Protein AF-A0A7W1ILB0-F1 (afdb_monomer_lite)

Structure (mmCIF, N/CA/C/O backbone):
data_AF-A0A7W1ILB0-F1
#
_entry.id   AF-A0A7W1ILB0-F1
#
loop_
_atom_site.group_PDB
_atom_site.id
_atom_site.type_symbol
_atom_site.label_atom_id
_atom_site.label_alt_id
_atom_site.label_comp_id
_atom_site.label_asym_id
_atom_site.label_entity_id
_atom_site.label_seq_id
_atom_site.pdbx_PDB_ins_code
_atom_site.Cartn_x
_atom_site.Cartn_y
_atom_site.Cartn_z
_atom_site.occupancy
_atom_site.B_iso_or_equiv
_atom_site.auth_seq_id
_atom_site.auth_comp_id
_atom_site.auth_asym_id
_atom_site.auth_atom_id
_atom_site.pdbx_PDB_model_num
ATOM 1 N N . MET A 1 1 ? 16.764 10.048 8.317 1.00 43.00 1 MET A N 1
ATOM 2 C CA . MET A 1 1 ? 17.119 9.566 6.967 1.00 43.00 1 MET A CA 1
ATOM 3 C C . MET A 1 1 ? 16.361 8.263 6.779 1.00 43.00 1 MET A C 1
ATOM 5 O O . MET A 1 1 ? 16.720 7.281 7.415 1.00 43.00 1 MET A O 1
ATOM 9 N N . PHE A 1 2 ? 15.228 8.285 6.077 1.00 52.22 2 PHE A N 1
ATOM 10 C CA . PHE A 1 2 ? 14.508 7.049 5.760 1.00 52.22 2 PHE A CA 1
ATOM 11 C C . PHE A 1 2 ? 15.311 6.312 4.680 1.00 52.22 2 PHE A C 1
ATOM 13 O O . PHE A 1 2 ? 15.895 6.968 3.817 1.00 52.22 2 PHE A O 1
ATOM 20 N N . GLY A 1 3 ? 15.433 4.985 4.785 1.00 60.56 3 GLY A N 1
ATOM 21 C CA . GLY A 1 3 ? 16.105 4.168 3.768 1.00 60.56 3 GLY A CA 1
ATOM 22 C C . GLY A 1 3 ? 15.442 4.309 2.389 1.00 60.56 3 GLY A C 1
ATOM 23 O O . GLY A 1 3 ? 14.399 4.959 2.284 1.00 60.56 3 GLY A O 1
ATOM 24 N N . PRO A 1 4 ? 16.021 3.724 1.323 1.00 81.00 4 PRO A N 1
ATOM 25 C CA . PRO A 1 4 ? 15.386 3.750 0.009 1.00 81.00 4 PRO A CA 1
ATOM 26 C C . PRO A 1 4 ? 13.979 3.145 0.116 1.00 81.00 4 PRO A C 1
ATOM 28 O O . PRO A 1 4 ? 13.806 2.072 0.695 1.00 81.00 4 PRO A O 1
ATOM 31 N N . TYR A 1 5 ? 12.975 3.859 -0.395 1.00 90.19 5 TYR A N 1
ATOM 32 C CA . TYR A 1 5 ? 11.627 3.317 -0.517 1.00 90.19 5 TYR A CA 1
ATOM 33 C C . TYR A 1 5 ? 11.605 2.244 -1.616 1.00 90.19 5 TYR A C 1
ATOM 35 O O . TYR A 1 5 ? 12.483 2.198 -2.480 1.00 90.19 5 TYR A O 1
ATOM 43 N N . ILE A 1 6 ? 10.624 1.349 -1.560 1.00 96.06 6 ILE A N 1
ATOM 44 C CA . ILE A 1 6 ? 10.412 0.306 -2.564 1.00 96.06 6 ILE A CA 1
ATOM 45 C C . ILE A 1 6 ? 9.712 0.965 -3.763 1.00 96.06 6 ILE A C 1
ATOM 47 O O . ILE A 1 6 ? 8.625 1.491 -3.564 1.00 96.06 6 ILE A O 1
ATOM 51 N N . PRO A 1 7 ? 10.281 0.955 -4.982 1.00 96.12 7 PRO A N 1
ATOM 52 C CA . PRO A 1 7 ? 9.620 1.532 -6.156 1.00 96.12 7 PRO A CA 1
ATOM 53 C C . PRO A 1 7 ? 8.295 0.832 -6.482 1.00 96.12 7 PRO A C 1
ATOM 55 O O . PRO A 1 7 ? 8.138 -0.364 -6.196 1.00 96.12 7 PRO A O 1
ATOM 58 N N . VAL A 1 8 ? 7.374 1.526 -7.160 1.00 96.25 8 VAL A N 1
ATOM 59 C CA . VAL A 1 8 ? 6.052 0.976 -7.520 1.00 96.25 8 VAL A CA 1
ATOM 60 C C . VAL A 1 8 ? 6.190 -0.292 -8.364 1.00 96.25 8 VAL A C 1
ATOM 62 O O . VAL A 1 8 ? 5.486 -1.276 -8.153 1.00 96.25 8 VAL A O 1
ATOM 65 N N . SER A 1 9 ? 7.197 -0.319 -9.242 1.00 96.75 9 SER A N 1
ATOM 66 C CA . SER A 1 9 ? 7.519 -1.444 -10.128 1.00 96.75 9 SER A CA 1
ATOM 67 C C . SER A 1 9 ? 7.962 -2.716 -9.397 1.00 96.75 9 SER A C 1
ATOM 69 O O . SER A 1 9 ? 7.975 -3.795 -9.988 1.00 96.75 9 SER A O 1
ATOM 71 N N . VAL A 1 10 ? 8.323 -2.609 -8.115 1.00 97.44 10 VAL A N 1
ATOM 72 C CA . VAL A 1 10 ? 8.737 -3.730 -7.255 1.00 97.44 10 VAL A CA 1
ATOM 73 C C . VAL A 1 10 ? 7.620 -4.122 -6.275 1.00 97.44 10 VAL A C 1
ATOM 75 O O . VAL A 1 10 ? 7.684 -5.182 -5.639 1.00 97.44 10 VAL A O 1
ATOM 78 N N . CYS A 1 11 ? 6.574 -3.302 -6.152 1.00 97.75 11 CYS A N 1
ATOM 79 C CA . CYS A 1 11 ? 5.418 -3.613 -5.325 1.00 97.75 11 CYS A CA 1
ATOM 80 C C . CYS A 1 11 ? 4.628 -4.792 -5.917 1.00 97.75 11 CYS A C 1
ATOM 82 O O . CYS A 1 11 ? 4.383 -4.874 -7.118 1.00 97.75 11 CYS A O 1
ATOM 84 N N . GLN A 1 12 ? 4.252 -5.746 -5.066 1.00 97.81 12 GLN A N 1
ATOM 85 C CA . GLN A 1 12 ? 3.581 -6.978 -5.470 1.00 97.81 12 GLN A CA 1
ATOM 86 C C . GLN A 1 12 ? 2.142 -6.957 -4.981 1.00 97.81 12 GLN A C 1
ATOM 88 O O . GLN A 1 12 ? 1.893 -6.791 -3.786 1.00 97.81 12 GLN A O 1
ATOM 93 N N . HIS A 1 13 ? 1.202 -7.126 -5.911 1.00 97.94 13 HIS A N 1
ATOM 94 C CA . HIS A 1 13 ? -0.218 -7.177 -5.587 1.00 97.94 13 HIS A CA 1
ATOM 95 C C . HIS A 1 13 ? -0.494 -8.232 -4.507 1.00 97.94 13 HIS A C 1
ATOM 97 O O . HIS A 1 13 ? 0.047 -9.343 -4.541 1.00 97.94 13 HIS A O 1
ATOM 103 N N . GLY A 1 14 ? -1.314 -7.856 -3.530 1.00 97.88 14 GLY A N 1
ATOM 104 C CA . GLY A 1 14 ? -1.703 -8.716 -2.424 1.00 97.88 14 GLY A CA 1
ATOM 105 C C . GLY A 1 14 ? -0.627 -8.921 -1.359 1.00 97.88 14 GLY A C 1
ATOM 106 O O . GLY A 1 14 ? -0.845 -9.720 -0.458 1.00 97.88 14 GLY A O 1
ATOM 107 N N . TYR A 1 15 ? 0.520 -8.237 -1.402 1.00 98.25 15 TYR A N 1
ATOM 108 C CA . TYR A 1 15 ? 1.471 -8.234 -0.282 1.00 98.25 15 TYR A CA 1
ATOM 109 C C . TYR A 1 15 ? 1.216 -7.073 0.676 1.00 98.25 15 TYR A C 1
ATOM 111 O O . TYR A 1 15 ? 0.877 -5.969 0.256 1.00 98.25 15 TYR A O 1
ATOM 119 N N . LEU A 1 16 ? 1.424 -7.328 1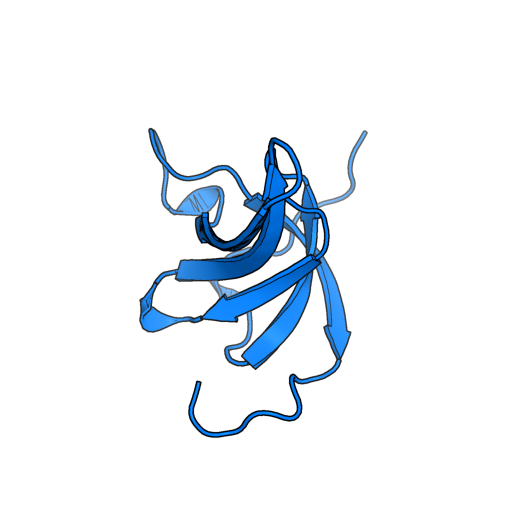.967 1.00 98.31 16 LEU A N 1
ATOM 120 C CA . LEU A 1 16 ? 1.412 -6.334 3.031 1.00 98.31 16 LEU A CA 1
ATOM 121 C C . LEU A 1 16 ? 2.756 -5.603 3.085 1.00 98.31 16 LEU A C 1
ATOM 123 O O . LEU A 1 16 ? 3.822 -6.226 3.089 1.00 98.31 16 LEU A O 1
ATOM 127 N N . TYR A 1 17 ? 2.700 -4.282 3.199 1.00 98.06 17 TYR A N 1
ATOM 128 C CA . TYR A 1 17 ? 3.866 -3.418 3.319 1.00 98.06 17 TYR A CA 1
ATOM 129 C C . TYR A 1 17 ? 3.792 -2.572 4.587 1.00 98.06 17 TYR A C 1
ATOM 131 O O . TYR A 1 17 ? 2.710 -2.149 4.995 1.00 98.06 17 TYR A O 1
ATOM 139 N N . ARG A 1 18 ? 4.956 -2.276 5.178 1.00 97.38 18 ARG A N 1
ATOM 140 C CA . ARG A 1 18 ? 5.119 -1.094 6.032 1.00 97.38 18 ARG A CA 1
ATOM 141 C C . ARG A 1 18 ? 5.336 0.118 5.142 1.00 97.38 18 ARG A C 1
ATOM 143 O O . ARG A 1 18 ? 6.210 0.090 4.267 1.00 97.38 18 ARG A O 1
ATOM 150 N N . ILE A 1 19 ? 4.574 1.168 5.407 1.00 96.56 19 ILE A N 1
ATOM 151 C CA . ILE A 1 19 ? 4.597 2.411 4.642 1.00 96.56 19 ILE A CA 1
ATOM 152 C C . ILE A 1 19 ? 4.775 3.613 5.569 1.00 96.56 19 ILE A C 1
ATOM 154 O O . ILE A 1 19 ? 4.387 3.585 6.738 1.00 96.56 19 ILE A O 1
ATOM 158 N N . ILE A 1 20 ? 5.362 4.678 5.036 1.00 95.38 20 ILE A N 1
ATOM 159 C CA . ILE A 1 20 ? 5.278 6.020 5.610 1.00 95.38 20 ILE A CA 1
ATOM 160 C C . ILE A 1 20 ? 4.158 6.728 4.850 1.00 95.38 20 ILE A C 1
ATOM 162 O O . ILE A 1 20 ? 4.291 6.949 3.650 1.00 95.38 20 ILE A O 1
ATOM 166 N N . ALA A 1 21 ? 3.059 7.030 5.537 1.00 92.50 21 ALA A N 1
ATOM 167 C CA . ALA A 1 21 ? 1.890 7.720 4.996 1.00 92.50 21 ALA A CA 1
ATOM 168 C C . ALA A 1 21 ? 1.152 8.461 6.126 1.00 92.50 21 ALA A C 1
ATOM 170 O O . ALA A 1 21 ? 1.519 8.340 7.299 1.00 92.50 21 ALA A O 1
ATOM 171 N N . HIS A 1 22 ? 0.126 9.246 5.790 1.00 85.56 22 HIS A N 1
ATOM 172 C CA . HIS A 1 22 ? -0.583 10.073 6.772 1.00 85.56 22 HIS A CA 1
ATOM 173 C C . HIS A 1 22 ? -1.625 9.294 7.578 1.00 85.56 22 HIS A C 1
ATOM 175 O O . HIS A 1 22 ? -1.815 9.583 8.760 1.00 85.56 22 HIS A O 1
ATOM 181 N N . ASN A 1 23 ? -2.327 8.350 6.949 1.00 89.81 23 ASN A N 1
ATOM 182 C CA . ASN A 1 23 ? -3.505 7.731 7.553 1.00 89.81 23 ASN A CA 1
ATOM 183 C C . ASN A 1 23 ? -3.230 6.382 8.229 1.00 89.81 23 ASN A C 1
ATOM 185 O O . ASN A 1 23 ? -3.916 6.052 9.194 1.00 89.81 23 ASN A O 1
ATOM 189 N N . PHE A 1 24 ? -2.257 5.605 7.747 1.00 94.62 24 PHE A N 1
ATOM 190 C CA . PHE A 1 24 ? -1.905 4.302 8.317 1.00 94.62 24 PHE A CA 1
ATOM 191 C C . PHE A 1 24 ? -0.466 3.897 7.984 1.00 94.62 24 PHE A C 1
ATOM 193 O O . PHE A 1 24 ? 0.163 4.437 7.078 1.00 94.62 24 PHE A O 1
ATOM 200 N N . GLN A 1 25 ? 0.065 2.937 8.746 1.00 95.44 25 GLN A N 1
ATOM 201 C CA . GLN A 1 25 ? 1.463 2.484 8.651 1.00 95.44 25 GLN A CA 1
ATOM 202 C C . GLN A 1 25 ? 1.623 1.126 7.958 1.00 95.44 25 GLN A C 1
ATOM 204 O O . GLN A 1 25 ? 2.743 0.708 7.662 1.00 95.44 25 GLN A O 1
ATOM 209 N N . PHE A 1 26 ? 0.511 0.432 7.714 1.00 96.88 26 PHE A N 1
ATOM 210 C CA . PHE A 1 26 ? 0.474 -0.889 7.106 1.00 96.88 26 PHE A CA 1
ATOM 211 C C . PHE A 1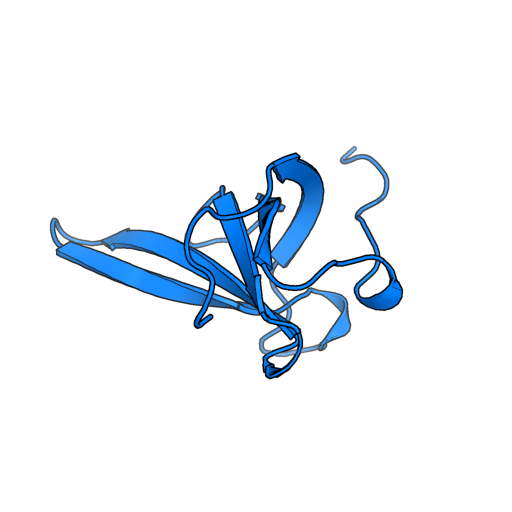 26 ? -0.624 -0.932 6.054 1.00 96.88 26 PHE A C 1
ATOM 213 O O . PHE A 1 26 ? -1.754 -0.541 6.342 1.00 96.88 26 PHE A O 1
ATOM 220 N N . GLY A 1 27 ? -0.307 -1.436 4.866 1.00 97.50 27 GLY A N 1
ATOM 221 C CA . GLY A 1 27 ? -1.309 -1.601 3.823 1.00 97.50 27 GLY A CA 1
ATOM 222 C C . GLY A 1 27 ? -0.947 -2.678 2.814 1.00 97.50 27 GLY A C 1
ATOM 223 O O . GLY A 1 27 ? 0.231 -2.955 2.566 1.00 97.50 27 GLY A O 1
ATOM 224 N N . VAL A 1 28 ? -1.977 -3.319 2.274 1.00 98.12 28 VAL A N 1
ATOM 225 C CA . VAL A 1 28 ? -1.864 -4.333 1.227 1.00 98.12 28 VAL A CA 1
ATOM 226 C C . VAL A 1 28 ? -1.825 -3.629 -0.118 1.00 98.12 28 VAL A C 1
ATOM 228 O O . VAL A 1 28 ? -2.699 -2.818 -0.412 1.00 98.12 28 VAL A O 1
ATOM 231 N N . TYR A 1 29 ? -0.812 -3.918 -0.928 1.00 98.06 29 TYR A N 1
ATOM 232 C CA . TYR A 1 29 ? -0.667 -3.280 -2.230 1.00 98.06 29 TYR A CA 1
ATOM 233 C C . TYR A 1 29 ? -1.675 -3.832 -3.247 1.00 98.06 29 TYR A C 1
ATOM 235 O O . TYR A 1 29 ? -1.755 -5.047 -3.452 1.00 98.06 29 TYR A O 1
ATOM 243 N N . ILE A 1 30 ? -2.395 -2.942 -3.926 1.00 97.50 30 ILE A N 1
ATOM 244 C CA . ILE A 1 30 ? -3.331 -3.241 -5.012 1.00 97.50 30 ILE A CA 1
ATOM 245 C C . ILE A 1 30 ? -2.769 -2.642 -6.302 1.00 97.50 30 ILE A C 1
ATOM 247 O O . ILE A 1 30 ? -2.770 -1.429 -6.482 1.00 97.50 30 ILE A O 1
ATOM 251 N N . ALA A 1 31 ? -2.283 -3.497 -7.209 1.00 96.31 31 ALA A N 1
ATOM 252 C CA . ALA A 1 31 ? -1.605 -3.048 -8.426 1.00 96.31 31 ALA A CA 1
ATOM 253 C C . ALA A 1 31 ? -2.493 -2.224 -9.368 1.00 96.31 31 ALA A C 1
ATOM 255 O O . ALA A 1 31 ? -1.979 -1.316 -10.006 1.00 96.31 31 ALA A O 1
ATOM 256 N N . LEU A 1 32 ? -3.798 -2.514 -9.442 1.00 95.31 32 LEU A N 1
ATOM 257 C CA . LEU A 1 32 ? -4.730 -1.751 -10.281 1.00 95.31 32 LEU A CA 1
ATOM 258 C C . LEU A 1 32 ? -4.847 -0.286 -9.834 1.00 95.31 32 LEU A C 1
ATOM 260 O O . LEU A 1 32 ? -5.002 0.599 -10.666 1.00 95.31 32 LEU A O 1
ATOM 264 N N . GLU A 1 33 ? -4.751 -0.055 -8.526 1.00 95.38 33 GLU A N 1
ATOM 265 C CA . GLU A 1 33 ? -4.885 1.260 -7.898 1.00 95.38 33 GLU A CA 1
ATOM 266 C C . GLU A 1 33 ? -3.531 1.955 -7.696 1.00 95.38 33 GLU A C 1
ATOM 268 O O . GLU A 1 33 ? -3.497 3.096 -7.249 1.00 95.38 33 GLU A O 1
ATOM 273 N N . GLU A 1 34 ? -2.414 1.255 -7.939 1.00 96.69 34 GLU A N 1
ATOM 274 C CA . GLU A 1 34 ? -1.061 1.676 -7.536 1.00 96.69 34 GLU A CA 1
ATOM 275 C C . GLU A 1 34 ? -1.002 2.170 -6.077 1.00 96.69 34 GLU A C 1
ATOM 277 O O . GLU A 1 34 ? -0.320 3.138 -5.730 1.00 96.69 34 GLU A O 1
ATOM 282 N N . GLY A 1 35 ? -1.750 1.507 -5.194 1.00 97.25 35 GLY A N 1
ATOM 283 C CA . GLY A 1 35 ? -2.008 1.996 -3.845 1.00 97.25 35 GLY A CA 1
ATOM 284 C C . GLY A 1 35 ? -2.000 0.905 -2.790 1.00 97.25 35 GLY A C 1
ATOM 285 O O . GLY A 1 35 ? -2.031 -0.290 -3.082 1.00 97.25 35 GLY A O 1
ATOM 286 N N . PHE A 1 36 ? -1.952 1.331 -1.535 1.00 97.69 36 PHE A N 1
ATOM 287 C CA . PHE A 1 36 ? -1.980 0.459 -0.370 1.00 97.69 36 PHE A CA 1
ATOM 288 C C . PHE A 1 36 ? -3.333 0.591 0.311 1.00 97.69 36 PHE A C 1
ATOM 290 O O . PHE A 1 36 ? -3.667 1.679 0.762 1.00 97.69 36 PHE A O 1
ATOM 297 N N . VAL A 1 37 ? -4.094 -0.496 0.417 1.00 97.31 37 VAL A N 1
ATOM 298 C CA . VAL A 1 37 ? -5.317 -0.541 1.228 1.00 97.31 37 VAL A CA 1
ATOM 299 C C . VAL A 1 37 ? -4.927 -0.825 2.673 1.00 97.31 37 VAL A C 1
ATOM 301 O O . VAL A 1 37 ? -4.297 -1.846 2.960 1.00 97.31 37 VAL A O 1
ATOM 304 N N . GLY A 1 38 ? -5.303 0.059 3.588 1.00 96.19 38 GLY A N 1
ATOM 305 C CA . GLY A 1 38 ? -5.033 -0.074 5.014 1.00 96.19 38 GLY A CA 1
ATOM 306 C C . GLY A 1 38 ? -6.219 0.348 5.868 1.00 96.19 38 GLY A C 1
ATOM 307 O O . GLY A 1 38 ? -7.168 0.974 5.398 1.00 96.19 38 GLY A O 1
ATOM 308 N N . VAL A 1 39 ? -6.155 -0.017 7.145 1.00 96.00 39 VAL A N 1
ATOM 309 C CA . VAL A 1 39 ? -7.149 0.377 8.143 1.00 96.00 39 VAL A CA 1
ATOM 310 C C . VAL A 1 39 ? -6.767 1.739 8.702 1.00 96.00 39 VAL A C 1
ATOM 312 O O . VAL A 1 39 ? -5.669 1.905 9.236 1.00 96.00 39 VAL A O 1
ATOM 315 N N . ARG A 1 40 ? -7.682 2.701 8.616 1.00 95.00 40 ARG A N 1
ATOM 316 C CA . ARG A 1 40 ? -7.540 4.007 9.249 1.00 95.00 40 ARG A CA 1
ATOM 317 C C . ARG A 1 40 ? -8.505 4.136 10.412 1.00 95.00 40 ARG A C 1
ATOM 319 O O . ARG A 1 40 ? -9.704 3.925 10.256 1.00 95.00 40 ARG A O 1
ATOM 326 N N . GLU A 1 41 ? -7.988 4.637 11.523 1.00 93.56 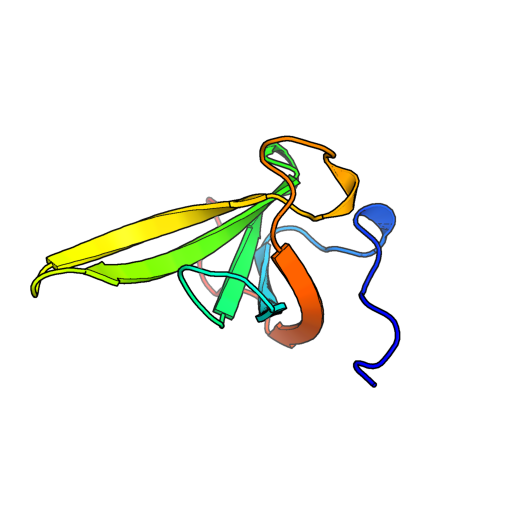41 GLU A N 1
ATOM 327 C CA . GLU A 1 41 ? -8.802 5.107 12.636 1.00 93.56 41 GLU A CA 1
ATOM 328 C C . GLU A 1 41 ? -8.980 6.627 12.566 1.00 93.56 41 GLU A C 1
ATOM 330 O O . GLU A 1 41 ? -8.008 7.388 12.491 1.00 93.56 41 GLU A O 1
ATOM 335 N N . LYS A 1 42 ? -10.229 7.100 12.586 1.00 92.31 42 LYS A N 1
ATOM 336 C CA . LYS A 1 42 ? -10.537 8.534 12.659 1.00 92.31 42 LYS A CA 1
ATOM 337 C C . LYS A 1 42 ? -11.821 8.776 13.440 1.00 92.31 42 LYS A C 1
ATOM 339 O O . LYS A 1 42 ? -12.865 8.238 13.098 1.00 92.31 42 LYS A O 1
ATOM 344 N N . PHE A 1 43 ? -11.757 9.637 14.458 1.00 94.19 43 PHE A N 1
ATOM 345 C CA . PHE A 1 43 ? -12.912 10.002 15.296 1.00 94.19 43 PHE A CA 1
ATOM 346 C C . PHE A 1 43 ? -13.669 8.791 15.882 1.00 94.19 43 PHE A C 1
ATOM 348 O O . PHE A 1 43 ? -14.884 8.834 16.028 1.00 94.19 43 PHE A O 1
ATOM 355 N N . GLY A 1 44 ? -12.953 7.707 16.203 1.00 93.44 44 GLY A N 1
ATOM 356 C CA . GLY A 1 44 ? -13.542 6.465 16.718 1.00 93.44 44 GLY A CA 1
ATOM 357 C C . GLY A 1 44 ? -14.116 5.527 15.650 1.00 93.44 44 GLY A C 1
ATOM 358 O O . GLY A 1 44 ? -14.526 4.423 15.992 1.00 93.44 44 GLY A O 1
ATOM 359 N N . ASN A 1 45 ? -14.105 5.922 14.374 1.00 93.81 45 ASN A N 1
ATOM 360 C CA . ASN A 1 45 ? -14.472 5.055 13.257 1.00 93.81 45 ASN A CA 1
ATOM 361 C C . ASN A 1 45 ? -13.238 4.359 12.687 1.00 93.81 45 ASN A C 1
ATOM 363 O O . ASN A 1 45 ? -12.137 4.916 12.703 1.00 93.81 45 ASN A O 1
ATOM 367 N N . THR A 1 46 ? -13.453 3.147 12.182 1.00 95.81 46 THR A N 1
ATOM 368 C CA . THR A 1 46 ? -12.431 2.312 11.554 1.00 95.81 46 THR A CA 1
ATOM 369 C C . THR A 1 46 ? -12.892 1.976 10.145 1.00 95.81 46 THR A C 1
ATOM 371 O O . THR A 1 46 ? -13.865 1.243 9.983 1.00 95.81 46 THR A O 1
ATOM 374 N N . ASP A 1 47 ? -12.195 2.506 9.145 1.00 95.75 47 ASP A N 1
ATOM 375 C CA . ASP A 1 47 ? -12.549 2.351 7.733 1.00 95.75 47 ASP A CA 1
ATOM 376 C C . ASP A 1 47 ? -11.336 1.874 6.928 1.00 95.75 47 ASP A C 1
ATOM 378 O O . ASP A 1 47 ? -10.183 2.157 7.274 1.00 95.75 47 ASP A O 1
ATOM 382 N N . LEU A 1 48 ? -11.591 1.168 5.824 1.00 95.38 48 LEU A N 1
ATOM 383 C CA . LEU A 1 48 ? -10.558 0.879 4.835 1.00 95.38 48 LEU A CA 1
ATOM 384 C C . LEU A 1 48 ? -10.322 2.113 3.965 1.00 95.38 48 LEU A C 1
ATOM 386 O O . LEU A 1 48 ? -11.265 2.726 3.463 1.00 95.38 48 LEU A O 1
ATOM 390 N N . GLN A 1 49 ? -9.056 2.463 3.769 1.00 95.88 49 GLN A N 1
ATOM 391 C CA . GLN A 1 49 ? -8.649 3.569 2.912 1.00 95.88 49 GLN A CA 1
ATOM 392 C C . GLN A 1 49 ? -7.450 3.173 2.046 1.00 95.88 49 GLN A C 1
ATOM 394 O O . GLN A 1 49 ? -6.633 2.348 2.447 1.00 95.88 49 GLN A O 1
ATOM 399 N N . ILE A 1 50 ? -7.343 3.795 0.870 1.00 96.31 50 ILE A N 1
ATOM 400 C CA . ILE A 1 50 ? -6.179 3.698 -0.013 1.00 96.31 50 ILE A CA 1
ATOM 401 C C . ILE A 1 50 ? -5.250 4.894 0.217 1.00 96.31 50 ILE A C 1
ATOM 403 O O . ILE A 1 50 ? -5.695 6.043 0.230 1.00 96.31 50 ILE A O 1
ATOM 407 N N . GLU A 1 51 ? -3.959 4.615 0.373 1.00 96.56 51 GLU A N 1
ATOM 408 C CA . GLU A 1 51 ? -2.873 5.591 0.242 1.00 96.56 51 GLU A CA 1
ATOM 409 C C . GLU A 1 51 ? -2.102 5.251 -1.037 1.00 96.56 51 GLU A C 1
ATOM 411 O O . GLU A 1 51 ? -1.602 4.132 -1.179 1.00 96.56 51 GLU A O 1
ATOM 416 N N . TYR A 1 52 ? -2.037 6.185 -1.986 1.00 97.19 52 TYR A N 1
ATOM 417 C CA . TYR A 1 52 ? -1.402 5.943 -3.283 1.00 97.19 52 TYR A CA 1
ATOM 418 C C . TYR A 1 52 ? 0.114 5.986 -3.168 1.00 97.19 52 TYR A C 1
ATOM 420 O O . TYR A 1 52 ? 0.670 6.752 -2.371 1.00 97.19 52 TYR A O 1
ATOM 428 N N . HIS A 1 53 ? 0.790 5.171 -3.975 1.00 97.31 53 HIS A N 1
ATOM 429 C CA . HIS A 1 53 ? 2.241 5.149 -4.020 1.00 97.31 53 HIS A CA 1
ATOM 430 C C . HIS A 1 53 ? 2.794 6.541 -4.355 1.00 97.31 53 HIS A C 1
ATOM 432 O O . HIS A 1 53 ? 2.247 7.267 -5.182 1.00 97.31 53 HIS A O 1
ATOM 438 N N . TYR A 1 54 ? 3.904 6.926 -3.727 1.00 94.88 54 TYR A N 1
ATOM 439 C CA . TYR A 1 54 ? 4.526 8.237 -3.928 1.00 94.88 54 TYR A CA 1
ATOM 440 C C . TYR A 1 54 ? 4.808 8.556 -5.410 1.00 94.88 54 TYR A C 1
ATOM 442 O O . TYR A 1 54 ? 4.625 9.686 -5.859 1.00 94.88 54 TYR A O 1
ATOM 450 N N . GLU A 1 55 ? 5.199 7.543 -6.187 1.00 95.50 55 GLU A N 1
ATOM 451 C CA . GLU A 1 55 ? 5.471 7.666 -7.630 1.00 95.50 55 GLU A CA 1
ATOM 452 C C . GLU A 1 55 ? 4.218 7.885 -8.496 1.00 95.50 55 GLU A C 1
ATOM 454 O O . GLU A 1 55 ? 4.366 8.357 -9.620 1.00 95.50 55 GLU A O 1
ATOM 459 N N . SER A 1 56 ? 3.000 7.655 -7.984 1.00 94.00 56 SER A N 1
ATOM 460 C CA . SER A 1 56 ? 1.757 8.042 -8.679 1.00 94.00 56 SER A CA 1
ATOM 461 C C . SER A 1 56 ? 1.612 9.571 -8.796 1.00 94.00 56 SER A C 1
ATOM 463 O O . SER A 1 56 ? 0.770 10.072 -9.539 1.00 94.00 56 SER A O 1
ATOM 465 N N . GLY A 1 57 ? 2.474 10.328 -8.106 1.00 90.50 57 GLY A N 1
ATOM 466 C CA . GL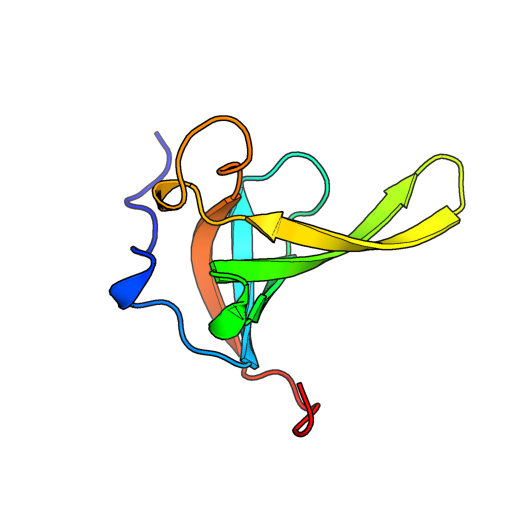Y A 1 57 ? 2.643 11.761 -8.291 1.00 90.50 57 GLY A CA 1
ATOM 467 C C . GLY A 1 57 ? 1.631 12.614 -7.530 1.00 90.50 57 GLY A C 1
ATOM 468 O O . GLY A 1 57 ? 0.699 12.142 -6.879 1.00 90.50 57 GLY A O 1
ATOM 469 N N . ALA A 1 58 ? 1.844 13.928 -7.581 1.00 86.81 58 ALA A N 1
ATOM 470 C CA . ALA A 1 58 ? 0.950 14.881 -6.939 1.00 86.81 58 ALA A CA 1
ATOM 471 C C . ALA A 1 58 ? -0.440 14.879 -7.612 1.00 86.81 58 ALA A C 1
ATOM 473 O O . ALA A 1 58 ? -0.523 14.744 -8.833 1.00 86.81 58 ALA A O 1
ATOM 474 N N . PRO A 1 59 ? -1.530 15.102 -6.855 1.00 87.62 59 PRO A N 1
ATOM 475 C CA . PRO A 1 59 ? -1.571 15.445 -5.428 1.00 87.62 59 PRO A CA 1
ATOM 476 C C . PRO A 1 59 ? -1.753 14.241 -4.486 1.00 87.62 59 PRO A C 1
ATOM 478 O O . PRO A 1 59 ? -1.837 14.440 -3.276 1.00 87.62 59 PRO A O 1
ATOM 481 N N . PHE A 1 60 ? -1.858 13.022 -5.020 1.00 88.19 60 PHE A N 1
ATOM 482 C CA . PHE A 1 60 ? -2.359 11.865 -4.271 1.00 88.19 60 PHE A CA 1
ATOM 483 C C . PHE A 1 60 ? -1.274 10.874 -3.832 1.00 88.19 60 PHE A C 1
ATOM 485 O O . PHE A 1 60 ? -1.519 10.111 -2.904 1.00 88.19 60 PHE A O 1
ATOM 492 N N . GLY A 1 61 ? -0.088 10.897 -4.448 1.00 91.62 61 GLY A N 1
ATOM 493 C CA . GLY A 1 61 ? 1.041 10.040 -4.088 1.00 91.62 61 GLY A CA 1
ATOM 494 C C . GLY A 1 61 ? 1.644 10.416 -2.734 1.00 91.62 61 GLY A C 1
ATOM 495 O O . GLY A 1 61 ? 2.424 11.364 -2.624 1.00 91.62 61 GLY A O 1
ATOM 496 N N . THR A 1 62 ? 1.291 9.661 -1.698 1.00 91.56 62 THR A N 1
ATOM 497 C CA . THR A 1 62 ? 1.609 9.959 -0.289 1.00 91.56 62 THR A CA 1
ATOM 498 C C . THR A 1 62 ? 2.274 8.794 0.441 1.00 91.56 62 THR A C 1
ATOM 500 O O . THR A 1 62 ? 2.900 9.018 1.477 1.00 91.56 62 THR A O 1
ATOM 503 N N . ALA A 1 63 ? 2.177 7.567 -0.081 1.00 96.06 63 ALA A N 1
ATOM 504 C CA . ALA A 1 63 ? 2.734 6.372 0.543 1.00 96.06 63 ALA A CA 1
ATOM 505 C C . ALA A 1 63 ? 4.154 6.061 0.058 1.00 96.06 63 ALA A C 1
ATOM 507 O O . ALA A 1 63 ? 4.389 5.810 -1.125 1.00 96.06 63 ALA A O 1
ATOM 508 N N . LEU A 1 64 ? 5.090 5.983 1.004 1.00 96.19 64 LEU A N 1
ATOM 509 C CA . LEU A 1 64 ? 6.453 5.499 0.783 1.00 96.19 64 LEU A CA 1
ATOM 510 C C . LEU A 1 64 ? 6.621 4.117 1.441 1.00 96.19 64 LEU A C 1
ATOM 512 O O . LEU A 1 64 ? 6.856 4.047 2.654 1.00 96.19 64 LEU A O 1
ATOM 516 N N . PRO A 1 65 ? 6.486 3.006 0.695 1.00 97.19 65 PRO A N 1
ATOM 517 C CA . PRO A 1 65 ? 6.753 1.672 1.225 1.00 97.19 65 PRO A CA 1
ATOM 518 C C . PRO A 1 65 ? 8.247 1.484 1.490 1.00 97.19 65 PRO A C 1
ATOM 520 O O . PRO A 1 65 ? 9.082 1.905 0.699 1.00 97.19 65 PRO A O 1
ATOM 523 N N . PHE A 1 66 ? 8.612 0.812 2.579 1.00 96.38 66 PHE A N 1
ATOM 524 C CA . PHE A 1 66 ? 10.030 0.565 2.904 1.00 96.38 66 PHE A CA 1
ATOM 525 C C . PHE A 1 66 ? 10.312 -0.852 3.415 1.00 96.38 66 PHE A C 1
ATOM 527 O O . PHE A 1 66 ? 11.465 -1.225 3.621 1.00 96.38 66 PHE A O 1
ATOM 534 N N . SER A 1 67 ? 9.277 -1.668 3.621 1.00 96.62 67 SER A N 1
ATOM 535 C CA . SER A 1 67 ? 9.429 -3.080 3.970 1.00 96.62 67 SER A CA 1
ATOM 536 C C . SER A 1 67 ? 8.227 -3.873 3.471 1.00 96.62 67 SER A C 1
ATOM 538 O O . SER A 1 67 ? 7.091 -3.538 3.800 1.00 96.62 67 SER A O 1
ATOM 540 N N . ARG A 1 68 ? 8.478 -4.926 2.687 1.00 97.56 68 ARG A N 1
ATOM 541 C CA . ARG A 1 68 ? 7.478 -5.948 2.357 1.00 97.56 68 ARG A CA 1
ATOM 542 C C . ARG A 1 68 ? 7.462 -6.986 3.473 1.00 97.56 68 ARG A C 1
ATOM 544 O O . ARG A 1 68 ? 8.522 -7.487 3.842 1.00 97.56 68 ARG A O 1
ATOM 551 N N . LEU A 1 69 ? 6.279 -7.301 3.980 1.00 97.50 69 LEU A N 1
ATOM 552 C CA . LEU A 1 69 ? 6.077 -8.280 5.041 1.00 97.50 69 LEU A CA 1
ATOM 553 C C . LEU A 1 69 ? 5.621 -9.608 4.426 1.00 97.50 69 LEU A C 1
ATOM 555 O O . LEU A 1 69 ? 6.418 -10.323 3.821 1.00 97.50 69 LEU A O 1
ATOM 559 N N . GLU A 1 70 ? 4.333 -9.912 4.528 1.00 97.19 70 GLU A N 1
ATOM 560 C CA . GLU A 1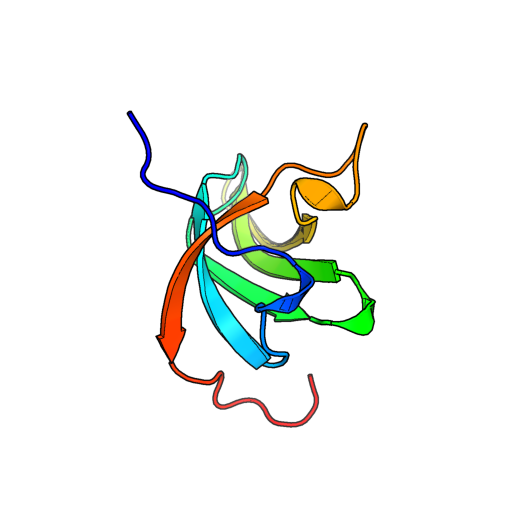 70 ? 3.748 -11.190 4.134 1.00 97.19 70 GLU A CA 1
ATOM 561 C C . GLU A 1 70 ? 2.673 -11.003 3.065 1.00 97.19 70 GLU A C 1
ATOM 563 O O . GLU A 1 70 ? 2.240 -9.887 2.775 1.00 97.19 70 GLU A O 1
ATOM 568 N N . ARG A 1 71 ? 2.244 -12.110 2.459 1.00 97.12 71 ARG A N 1
ATOM 569 C CA . ARG A 1 71 ? 1.121 -12.104 1.525 1.00 97.12 71 ARG A CA 1
ATOM 570 C C . ARG A 1 71 ? -0.191 -12.018 2.306 1.00 97.12 71 ARG A C 1
ATOM 572 O O . ARG A 1 71 ? -0.383 -12.755 3.267 1.00 97.12 71 ARG A O 1
ATOM 579 N N . CYS A 1 72 ? -1.093 -11.147 1.872 1.00 96.38 72 CYS A N 1
ATOM 580 C CA . CYS A 1 72 ? -2.458 -11.083 2.371 1.00 96.38 72 CYS A CA 1
ATOM 581 C C . CYS A 1 72 ? -3.149 -12.444 2.150 1.00 96.38 72 CYS A C 1
ATOM 583 O O . CYS A 1 72 ? -3.064 -12.989 1.045 1.00 96.38 72 CYS A O 1
ATOM 585 N N . PRO A 1 73 ? -3.823 -13.010 3.167 1.00 94.75 73 PRO A N 1
ATOM 586 C CA . PRO A 1 73 ? -4.495 -14.306 3.049 1.00 94.75 73 PRO A CA 1
ATOM 587 C C . PRO A 1 73 ? -5.812 -14.245 2.255 1.00 94.75 73 PRO A C 1
ATOM 589 O O . PRO A 1 73 ? -6.446 -15.275 2.052 1.00 94.75 73 PRO A O 1
ATOM 592 N N . VAL A 1 74 ? -6.236 -13.053 1.828 1.00 92.38 74 VAL A N 1
ATOM 593 C CA . VAL A 1 74 ? -7.409 -12.832 0.974 1.00 92.38 74 VAL A CA 1
ATOM 594 C C . VAL A 1 74 ? -6.970 -12.938 -0.487 1.00 92.38 74 VAL A C 1
ATOM 596 O O . VAL A 1 74 ? -5.986 -12.313 -0.883 1.00 92.38 74 VAL A O 1
ATOM 599 N N . TYR A 1 75 ? -7.658 -13.767 -1.274 1.00 84.00 75 TYR A N 1
ATOM 600 C CA . TYR A 1 75 ? -7.230 -14.136 -2.631 1.00 84.00 75 TYR A CA 1
ATOM 601 C C . TYR A 1 75 ? -8.010 -13.434 -3.752 1.00 84.00 75 TYR A C 1
ATOM 603 O O . TYR A 1 75 ? -7.589 -13.511 -4.903 1.00 84.00 75 TYR A O 1
ATOM 611 N N . ASP A 1 76 ? -9.115 -12.769 -3.427 1.00 85.44 76 ASP A N 1
ATOM 612 C CA . ASP A 1 76 ? -10.023 -12.044 -4.326 1.00 85.44 76 ASP A CA 1
ATOM 613 C C . ASP A 1 76 ? -9.879 -10.514 -4.199 1.00 85.44 76 ASP A C 1
ATOM 615 O O . ASP A 1 76 ? -10.858 -9.779 -4.313 1.00 85.44 76 ASP A O 1
ATOM 619 N N . LEU A 1 77 ? -8.647 -10.060 -3.937 1.00 77.94 77 LEU A N 1
ATOM 620 C CA . LEU A 1 77 ? -8.261 -8.647 -3.826 1.00 77.94 77 LEU A CA 1
ATOM 621 C C . LEU A 1 77 ? -8.331 -7.880 -5.151 1.00 77.94 77 LEU A C 1
ATOM 623 O O . LEU A 1 77 ? -8.022 -8.474 -6.210 1.00 77.94 77 LEU A O 1
#

Foldseek 3Di:
DAPQFDDLVRQDAQWKFQKDFDFDGIFGQHNVQCWGWDWGDDPNDTDTDTQHDLVVDPPRHGIGTDDTDGGHPDDPD

pLDDT: mean 92.92, std 9.3, range [43.0, 98.31]

Sequence (77 aa):
MFGPYIPVSVCQHGYLYRIIAHNFQFGVYIALEEGFVGVREKFGNTDLQIEYHYESGAPFGTALPFSRLERCPVYDL

Secondary structure (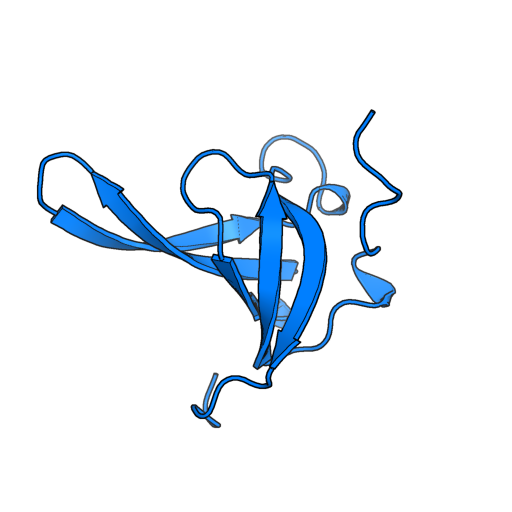DSSP, 8-state):
-PPPPPPGGG--TTEEEEEE-SS-SEEEEEGGGTEEEEEEEETTEEEEEEEEEGGG-TTTEEEEEEEEEEE-S-S--

Radius of gyration: 11.82 Å; chains: 1; bounding box: 32×30×27 Å